Protein AF-A0A355PAG6-F1 (afdb_monomer_lite)

Radius of gyration: 13.12 Å; chains: 1; bounding box: 22×26×43 Å

pLDDT: mean 80.44, std 13.37, range [49.84, 94.56]

Structure (mmCIF, N/CA/C/O backbone):
data_AF-A0A355PAG6-F1
#
_entry.id   AF-A0A355PAG6-F1
#
loop_
_atom_site.group_PDB
_atom_site.id
_atom_site.type_symbol
_atom_site.label_atom_id
_atom_site.label_alt_id
_atom_site.label_comp_id
_atom_site.label_asym_id
_atom_site.label_entity_id
_atom_site.label_seq_id
_atom_site.pdbx_PDB_ins_code
_atom_site.Cartn_x
_atom_site.Cartn_y
_atom_site.Cartn_z
_atom_site.occupancy
_atom_site.B_iso_or_equiv
_atom_site.auth_seq_id
_atom_site.auth_comp_id
_atom_site.auth_asym_id
_atom_site.auth_atom_id
_atom_site.pdbx_PDB_model_num
ATOM 1 N N . MET A 1 1 ? 7.114 -15.077 33.156 1.00 49.84 1 MET A N 1
ATOM 2 C CA . MET A 1 1 ? 5.794 -14.985 32.491 1.00 49.84 1 MET A CA 1
ATOM 3 C C . MET A 1 1 ? 5.608 -13.542 32.043 1.00 49.84 1 MET A C 1
ATOM 5 O O . MET A 1 1 ? 5.163 -12.730 32.832 1.00 49.84 1 MET A O 1
ATOM 9 N N . SER A 1 2 ? 6.043 -13.107 30.874 1.00 60.69 2 SER A N 1
ATOM 10 C CA . SER A 1 2 ? 6.573 -13.825 29.723 1.00 60.69 2 SER A CA 1
ATOM 11 C C . SER A 1 2 ? 7.539 -12.867 29.041 1.00 60.69 2 SER A C 1
ATOM 13 O O . SER A 1 2 ? 7.159 -11.774 28.632 1.00 60.69 2 SER A O 1
ATOM 15 N N . GLU A 1 3 ? 8.803 -13.269 29.004 1.00 68.81 3 GLU A N 1
ATOM 16 C CA . GLU A 1 3 ? 9.783 -12.735 28.06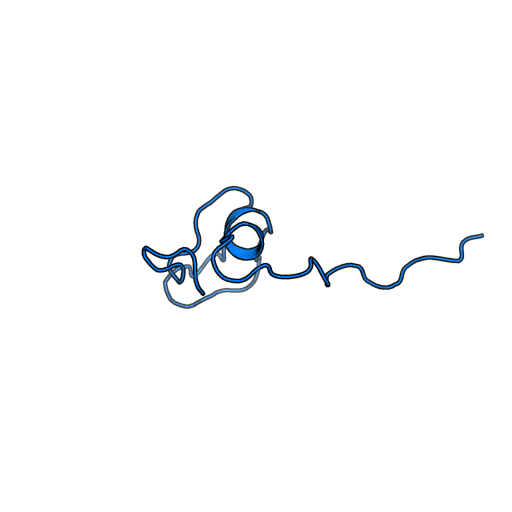9 1.00 68.81 3 GLU A CA 1
ATOM 17 C C . GLU A 1 3 ? 9.255 -12.941 26.635 1.00 68.81 3 GLU A C 1
ATOM 19 O O . GLU A 1 3 ? 8.460 -13.852 26.405 1.00 68.81 3 GLU A O 1
ATOM 24 N N . LEU A 1 4 ? 9.723 -12.112 25.695 1.00 60.09 4 LEU A N 1
ATOM 25 C CA . LEU A 1 4 ? 9.365 -12.048 24.265 1.00 60.09 4 LEU A CA 1
ATOM 26 C C . LEU A 1 4 ? 8.169 -11.155 23.888 1.00 60.09 4 LEU A C 1
ATOM 28 O O . LEU A 1 4 ? 7.127 -11.611 23.433 1.00 60.09 4 LEU A O 1
ATOM 32 N N . ILE A 1 5 ? 8.399 -9.845 23.933 1.00 61.03 5 ILE A N 1
ATOM 33 C CA . ILE A 1 5 ? 7.877 -8.927 22.912 1.00 61.03 5 ILE A CA 1
ATOM 34 C C . ILE A 1 5 ? 8.999 -7.949 22.566 1.00 61.03 5 ILE A C 1
ATOM 36 O O . ILE A 1 5 ? 8.975 -6.771 22.909 1.00 61.03 5 ILE A O 1
ATOM 40 N N . THR A 1 6 ? 10.022 -8.439 21.861 1.00 53.09 6 THR A N 1
ATOM 41 C CA . THR A 1 6 ? 10.565 -7.617 20.778 1.00 53.09 6 THR A CA 1
ATOM 42 C C . THR A 1 6 ? 9.372 -7.291 19.898 1.00 53.09 6 THR A C 1
ATOM 44 O O . THR A 1 6 ? 8.815 -8.181 19.264 1.00 53.09 6 THR A O 1
ATOM 47 N N . SER A 1 7 ? 8.929 -6.043 19.983 1.00 54.78 7 SER A N 1
ATOM 48 C CA . SER A 1 7 ? 7.936 -5.393 19.142 1.00 54.78 7 SER A CA 1
ATOM 49 C C . SER A 1 7 ? 8.243 -5.680 17.674 1.00 54.78 7 SER A C 1
ATOM 51 O O . SER A 1 7 ? 9.010 -4.964 17.026 1.00 54.78 7 SER A O 1
ATOM 53 N N . ASP A 1 8 ? 7.694 -6.789 17.191 1.00 58.62 8 ASP A N 1
ATOM 54 C CA . ASP A 1 8 ? 7.848 -7.300 15.841 1.00 58.62 8 ASP A CA 1
ATOM 55 C C . ASP A 1 8 ? 7.001 -6.462 14.889 1.00 58.62 8 ASP A C 1
ATOM 57 O O . ASP A 1 8 ? 5.908 -6.831 14.477 1.00 58.62 8 ASP A O 1
ATOM 61 N N . SER A 1 9 ? 7.521 -5.287 14.558 1.00 55.72 9 SER A N 1
ATOM 62 C CA . SER A 1 9 ? 7.155 -4.611 13.314 1.00 55.72 9 SER A CA 1
ATOM 63 C C . SER A 1 9 ? 8.334 -4.555 12.346 1.00 55.72 9 SER A C 1
ATOM 65 O O . SER A 1 9 ? 8.226 -3.958 11.280 1.00 55.72 9 SER A O 1
ATOM 67 N N . SER A 1 10 ? 9.444 -5.233 12.660 1.00 51.75 10 SER A N 1
ATOM 68 C CA . SER A 1 10 ? 10.519 -5.501 11.704 1.00 51.75 10 SER A CA 1
ATOM 69 C C . SER A 1 10 ? 10.154 -6.700 10.821 1.00 51.75 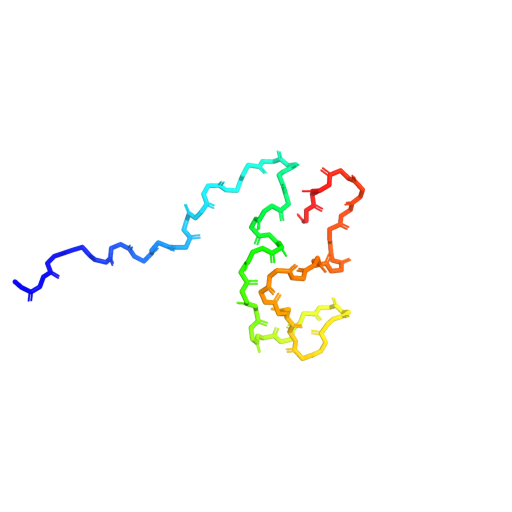10 SER A C 1
ATOM 71 O O . SER A 1 10 ? 10.953 -7.625 10.640 1.00 51.75 10 SER A O 1
ATOM 73 N N . ALA A 1 11 ? 8.970 -6.656 10.200 1.00 60.44 11 ALA A N 1
ATOM 74 C CA . ALA A 1 11 ? 8.765 -7.381 8.959 1.00 60.44 11 ALA A CA 1
ATOM 75 C C . ALA A 1 11 ? 9.901 -6.930 8.041 1.00 60.44 11 ALA A C 1
ATOM 77 O O . ALA A 1 11 ? 9.950 -5.768 7.642 1.00 60.44 11 ALA A O 1
ATOM 78 N N . THR A 1 12 ? 10.874 -7.809 7.803 1.00 61.44 12 THR A N 1
ATOM 79 C CA . THR A 1 12 ? 12.015 -7.518 6.936 1.00 61.44 12 THR A CA 1
ATOM 80 C C . THR A 1 12 ? 11.441 -7.101 5.586 1.00 61.44 12 THR A C 1
ATOM 82 O O . THR A 1 12 ? 10.973 -7.946 4.819 1.00 61.44 12 THR A O 1
ATOM 85 N N . CYS A 1 13 ? 11.395 -5.791 5.327 1.00 69.00 13 CYS A N 1
ATOM 86 C CA . CYS A 1 13 ? 10.868 -5.236 4.093 1.00 69.00 13 CYS A CA 1
ATOM 87 C C . CYS A 1 13 ? 11.787 -5.694 2.969 1.00 69.00 13 CYS A C 1
ATOM 89 O O . CYS A 1 13 ? 12.876 -5.161 2.764 1.00 69.00 13 CYS A O 1
ATOM 91 N N . ARG A 1 14 ? 11.367 -6.734 2.254 1.00 77.81 14 ARG A N 1
ATOM 92 C CA . ARG A 1 14 ? 12.035 -7.159 1.030 1.00 77.81 14 ARG A CA 1
ATOM 93 C C . ARG A 1 14 ? 11.785 -6.096 -0.033 1.00 77.81 14 ARG A C 1
ATOM 95 O O . ARG A 1 14 ? 10.632 -5.822 -0.361 1.00 77.81 14 ARG A O 1
ATOM 102 N N . ALA A 1 15 ? 12.854 -5.515 -0.576 1.00 80.56 15 ALA A N 1
ATOM 103 C CA . ALA A 1 15 ? 12.740 -4.575 -1.686 1.00 80.56 15 ALA A CA 1
ATOM 104 C C . ALA A 1 15 ? 11.923 -5.209 -2.827 1.00 80.56 15 ALA A C 1
ATOM 106 O O . ALA A 1 15 ? 12.156 -6.359 -3.201 1.00 80.56 15 ALA A O 1
ATOM 107 N N . GLY A 1 16 ? 10.927 -4.477 -3.321 1.00 83.81 16 GLY A N 1
ATOM 108 C CA . GLY A 1 16 ? 10.029 -4.923 -4.387 1.00 83.81 16 GLY A CA 1
ATOM 109 C C . GLY A 1 16 ? 8.995 -5.977 -3.975 1.00 83.81 16 GLY A C 1
ATOM 110 O O 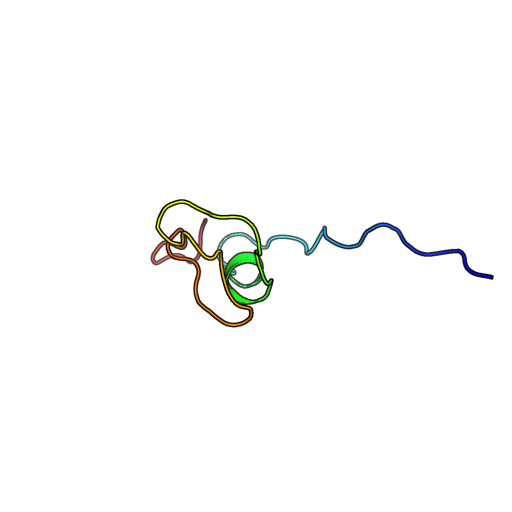. GLY A 1 16 ? 8.344 -6.547 -4.847 1.00 83.81 16 GLY A O 1
ATOM 111 N N . CYS A 1 17 ? 8.817 -6.286 -2.681 1.00 87.94 17 CYS A N 1
ATOM 112 C CA . CYS A 1 17 ? 7.809 -7.272 -2.271 1.00 87.94 17 CYS A CA 1
ATOM 113 C C . CYS A 1 17 ? 6.398 -6.688 -2.150 1.00 87.94 17 CYS A C 1
ATOM 115 O O . CYS A 1 17 ? 5.429 -7.426 -2.307 1.00 87.94 17 CYS A O 1
ATOM 117 N N . GLY A 1 18 ? 6.259 -5.404 -1.800 1.00 84.25 18 GLY A N 1
ATOM 118 C CA . GLY A 1 18 ? 4.971 -4.753 -1.533 1.00 84.25 18 GLY A CA 1
ATOM 119 C C . GLY A 1 18 ? 4.147 -5.328 -0.372 1.00 84.25 18 GLY A C 1
ATOM 120 O O . GLY A 1 18 ? 3.148 -4.730 0.022 1.00 84.25 18 GLY A O 1
ATOM 121 N N . ALA A 1 19 ? 4.545 -6.468 0.201 1.00 84.69 19 ALA A N 1
ATOM 122 C CA . ALA A 1 19 ? 3.778 -7.204 1.199 1.00 84.69 19 ALA A CA 1
ATOM 123 C C . ALA A 1 19 ? 3.578 -6.378 2.471 1.00 84.69 19 ALA A C 1
ATOM 125 O O . ALA A 1 19 ? 2.457 -6.273 2.956 1.00 84.69 19 ALA A O 1
ATOM 126 N N . CYS A 1 20 ? 4.622 -5.694 2.944 1.00 76.69 20 CYS A N 1
ATOM 127 C CA . CYS A 1 20 ? 4.537 -4.800 4.100 1.00 76.69 20 CYS A CA 1
ATOM 128 C C . CYS A 1 20 ? 3.696 -3.541 3.834 1.00 76.69 20 CYS A C 1
ATOM 130 O O . CYS A 1 20 ? 3.390 -2.813 4.761 1.00 76.69 20 CYS A O 1
ATOM 132 N N . CYS A 1 21 ? 3.288 -3.273 2.597 1.00 82.88 21 CYS A N 1
ATOM 133 C CA . CYS A 1 21 ? 2.403 -2.160 2.261 1.00 82.88 21 CYS A CA 1
ATOM 134 C C . CYS A 1 21 ? 0.991 -2.634 1.890 1.00 82.88 21 CYS A C 1
ATOM 136 O O . CYS A 1 21 ? 0.076 -1.823 1.842 1.00 82.88 21 CYS A O 1
ATOM 138 N N . ILE A 1 22 ? 0.777 -3.927 1.634 1.00 86.31 22 ILE A N 1
ATOM 139 C CA . ILE A 1 22 ? -0.551 -4.512 1.386 1.00 86.31 22 ILE A CA 1
ATOM 140 C C . ILE A 1 22 ? -1.102 -5.129 2.675 1.00 86.31 22 ILE A C 1
ATOM 142 O O . ILE A 1 22 ? -2.257 -4.905 3.027 1.00 86.31 22 ILE A O 1
ATOM 146 N N . ALA A 1 23 ? -0.272 -5.864 3.412 1.00 83.31 23 ALA A N 1
ATOM 147 C CA . ALA A 1 23 ? -0.682 -6.655 4.563 1.00 83.31 23 ALA A CA 1
ATOM 148 C C . ALA A 1 23 ? -1.076 -5.838 5.807 1.00 83.31 23 ALA A C 1
ATOM 150 O O . ALA A 1 23 ? -2.145 -6.120 6.347 1.00 83.31 23 ALA A O 1
ATOM 151 N N . PRO A 1 24 ? -0.306 -4.837 6.286 1.00 82.25 24 PRO A N 1
ATOM 152 C CA . PRO A 1 24 ? -0.635 -4.207 7.561 1.00 82.25 24 PRO A CA 1
ATOM 153 C C . PRO A 1 24 ? -1.857 -3.305 7.446 1.00 82.25 24 PRO A C 1
ATOM 155 O O . PRO A 1 24 ? -2.120 -2.731 6.390 1.00 82.25 24 PRO A O 1
ATOM 158 N N . SER A 1 25 ? -2.574 -3.131 8.551 1.00 89.31 25 SER A N 1
ATOM 159 C CA . SER A 1 25 ? -3.520 -2.030 8.702 1.00 89.31 25 SER A CA 1
ATOM 160 C C . SER A 1 25 ? -2.780 -0.780 9.172 1.00 89.31 25 SER A C 1
ATOM 162 O O . SER A 1 25 ? -2.082 -0.822 10.184 1.00 89.31 25 SER A O 1
ATOM 164 N N . ILE A 1 26 ? -2.963 0.336 8.477 1.00 87.00 26 ILE A N 1
ATOM 165 C CA . ILE A 1 26 ? -2.490 1.653 8.899 1.00 87.00 26 ILE A CA 1
ATOM 166 C C . ILE A 1 26 ? -3.731 2.431 9.320 1.00 87.00 26 ILE A C 1
ATOM 168 O O . ILE A 1 26 ? -4.567 2.732 8.481 1.00 87.00 26 ILE A O 1
ATOM 172 N N . TH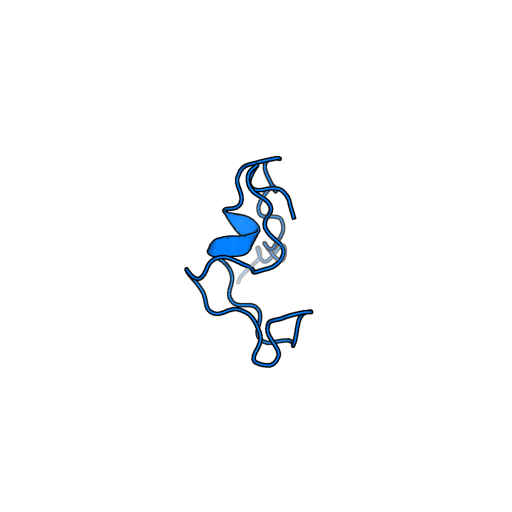R A 1 27 ? -3.881 2.724 10.607 1.00 89.06 27 THR A N 1
ATOM 173 C CA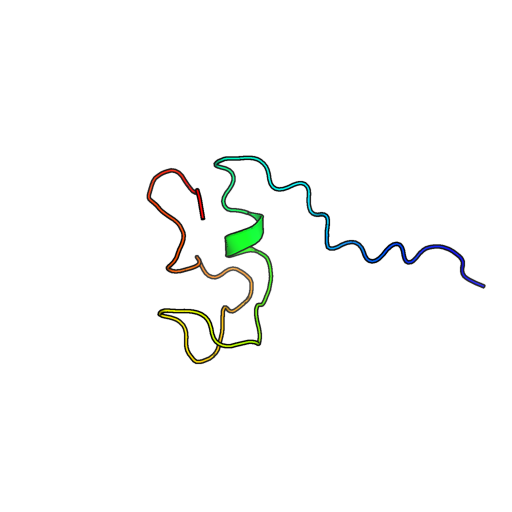 . THR A 1 27 ? -5.031 3.478 11.142 1.00 89.06 27 THR A CA 1
ATOM 174 C C . THR A 1 27 ? -4.799 4.988 11.158 1.00 89.06 27 THR A C 1
ATOM 176 O O . THR A 1 27 ? -5.719 5.752 11.425 1.00 89.06 27 THR A O 1
ATOM 179 N N . SER A 1 28 ? -3.569 5.421 10.873 1.00 87.81 28 SER A N 1
ATOM 180 C CA . SER A 1 28 ? -3.230 6.830 10.698 1.00 87.81 28 SER A CA 1
ATOM 181 C C . SER A 1 28 ? -3.471 7.258 9.246 1.00 87.81 28 SER A C 1
ATOM 183 O O . SER A 1 28 ? -3.174 6.475 8.337 1.00 87.81 28 SER A O 1
ATOM 185 N N . PRO A 1 29 ? -3.928 8.498 9.002 1.00 92.44 29 PRO A N 1
ATOM 186 C CA . PRO A 1 29 ? -4.011 9.050 7.658 1.00 92.44 29 PRO A CA 1
ATOM 187 C C . PRO A 1 29 ? -2.655 8.987 6.956 1.00 92.44 29 PRO A C 1
ATOM 189 O O . PRO A 1 29 ? -1.623 9.306 7.554 1.00 92.44 29 PRO A O 1
ATOM 192 N N . ILE A 1 30 ? -2.668 8.618 5.679 1.00 89.62 30 ILE A N 1
ATOM 193 C CA . ILE A 1 30 ? -1.505 8.702 4.790 1.00 89.62 30 ILE A CA 1
ATOM 194 C C . ILE A 1 30 ? -1.883 9.484 3.525 1.00 89.62 30 ILE A C 1
ATOM 196 O O . ILE A 1 30 ? -3.072 9.573 3.195 1.00 89.62 30 ILE A O 1
ATOM 200 N N . PRO A 1 31 ? -0.914 10.060 2.790 1.00 89.69 31 PRO A N 1
ATOM 201 C CA . PRO A 1 31 ? -1.199 10.749 1.534 1.00 89.6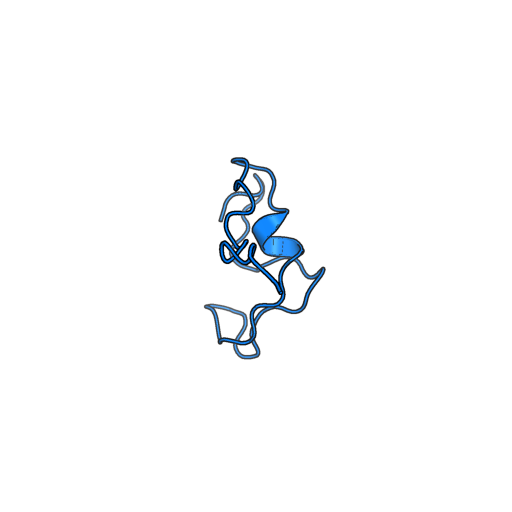9 31 PRO A CA 1
ATOM 202 C C . PRO A 1 31 ? -2.015 9.862 0.580 1.00 89.69 31 PRO A C 1
ATOM 204 O O . PRO A 1 31 ? -1.629 8.735 0.282 1.00 89.69 31 PRO A O 1
ATOM 207 N N . GLY A 1 32 ? -3.177 10.354 0.139 1.00 90.75 32 GLY A N 1
ATOM 208 C CA . GLY A 1 32 ? -4.101 9.615 -0.733 1.00 90.75 32 GLY A CA 1
ATOM 209 C C . GLY A 1 32 ? -4.990 8.567 -0.043 1.00 90.75 32 GLY A C 1
ATOM 210 O O . GLY A 1 32 ? -5.847 7.997 -0.712 1.00 90.75 32 GLY A O 1
ATOM 211 N N . MET A 1 33 ? -4.846 8.327 1.268 1.00 93.19 33 MET A N 1
ATOM 212 C CA . MET A 1 33 ? -5.751 7.478 2.065 1.00 93.19 33 MET A CA 1
ATOM 213 C C . MET A 1 33 ? -6.057 8.144 3.428 1.00 93.19 33 MET A C 1
ATOM 215 O O . MET A 1 33 ? -5.386 7.858 4.424 1.00 93.19 33 MET A O 1
ATOM 219 N N . PRO A 1 34 ? -7.047 9.059 3.496 1.00 94.56 34 PRO A N 1
ATOM 220 C CA . PRO A 1 34 ? -7.328 9.859 4.697 1.00 94.56 34 PRO A CA 1
ATOM 221 C C . PRO A 1 34 ? -7.831 9.031 5.888 1.00 94.56 34 PRO A C 1
ATOM 223 O O . PRO A 1 34 ? -7.498 9.342 7.024 1.00 94.56 34 PRO A O 1
ATOM 226 N N . GLU A 1 35 ? -8.545 7.936 5.626 1.00 94.50 35 GLU A N 1
ATOM 227 C CA . GLU A 1 35 ? -9.015 6.981 6.645 1.00 94.50 35 GLU A CA 1
ATOM 228 C C . GLU A 1 35 ? -7.940 5.928 7.001 1.00 94.50 35 GLU A C 1
ATOM 230 O O . GLU A 1 35 ? -8.210 4.945 7.691 1.00 94.50 35 GLU A O 1
ATOM 235 N N . GLY A 1 36 ? -6.718 6.093 6.485 1.00 91.12 36 GLY A N 1
ATOM 236 C CA . GLY A 1 36 ? -5.651 5.106 6.576 1.00 91.12 36 GLY A CA 1
ATOM 237 C C . GLY A 1 36 ? -5.786 3.971 5.557 1.00 91.12 36 GLY A C 1
ATOM 238 O O . GLY A 1 36 ? -6.551 4.035 4.593 1.00 91.12 36 GLY A O 1
ATOM 239 N N . LYS A 1 37 ? -4.990 2.920 5.747 1.00 90.56 37 LYS A N 1
ATOM 240 C CA . LYS A 1 37 ? -4.910 1.768 4.847 1.00 90.56 37 LYS A CA 1
ATOM 241 C C . LYS A 1 37 ? -5.490 0.520 5.514 1.00 90.56 37 LYS A C 1
ATOM 243 O O . LYS A 1 37 ? -4.875 0.004 6.449 1.00 90.56 37 LYS A O 1
ATOM 248 N N . PRO A 1 38 ? -6.595 -0.048 5.010 1.00 91.50 38 PRO A N 1
ATOM 249 C CA . PRO A 1 38 ? -7.086 -1.329 5.502 1.00 91.50 38 PRO A CA 1
ATOM 250 C C . PRO A 1 38 ? -6.085 -2.465 5.235 1.00 91.50 38 PRO A C 1
ATOM 252 O O . PRO A 1 38 ? -5.285 -2.419 4.290 1.00 91.50 38 PRO A O 1
ATOM 255 N N . ALA A 1 39 ? -6.131 -3.505 6.067 1.00 91.06 39 ALA A N 1
ATOM 256 C CA . ALA A 1 39 ? -5.353 -4.720 5.840 1.00 91.06 39 ALA A CA 1
ATOM 257 C C . ALA A 1 39 ? -5.787 -5.401 4.530 1.00 91.06 39 ALA A C 1
ATOM 259 O O . ALA A 1 39 ? -6.966 -5.407 4.180 1.00 91.06 39 ALA A O 1
ATOM 260 N N . GLY A 1 40 ? -4.827 -5.945 3.786 1.00 88.50 40 GLY A N 1
ATOM 261 C CA . GLY A 1 40 ? -5.070 -6.592 2.492 1.00 88.50 40 GLY A CA 1
ATOM 262 C C . GLY A 1 40 ? -5.332 -5.634 1.323 1.00 88.50 40 GLY A C 1
ATOM 263 O O . GLY A 1 40 ? -5.391 -6.082 0.181 1.00 88.50 40 GLY A O 1
ATOM 264 N N . VAL A 1 41 ? -5.443 -4.323 1.567 1.00 91.00 41 VAL A N 1
ATOM 265 C CA . VAL A 1 41 ? -5.609 -3.310 0.514 1.00 91.00 41 VAL A CA 1
ATOM 266 C C . VAL A 1 41 ? -4.247 -2.796 0.056 1.00 91.00 41 VAL A C 1
ATOM 268 O O . VAL A 1 41 ? -3.366 -2.512 0.874 1.00 91.00 41 VAL A O 1
ATOM 271 N N . ARG A 1 42 ? -4.081 -2.654 -1.265 1.00 89.81 42 ARG A N 1
ATOM 272 C CA . ARG A 1 42 ? -2.874 -2.081 -1.872 1.00 89.81 42 ARG A CA 1
ATOM 273 C C . ARG A 1 42 ? -2.729 -0.610 -1.484 1.00 89.81 42 ARG A C 1
ATOM 275 O O . ARG A 1 42 ? -3.637 0.181 -1.712 1.00 89.81 42 ARG A O 1
ATOM 282 N N . CYS A 1 43 ? -1.576 -0.260 -0.910 1.00 89.62 43 CYS A N 1
ATOM 283 C CA . CYS A 1 43 ? -1.239 1.126 -0.595 1.00 89.62 43 CYS A CA 1
ATOM 284 C C . CYS A 1 43 ? -1.152 1.963 -1.878 1.00 89.62 43 CYS A C 1
ATOM 286 O O . CYS A 1 43 ? -0.528 1.535 -2.848 1.00 89.62 43 CYS A O 1
ATOM 288 N N . VAL A 1 44 ? -1.708 3.176 -1.863 1.00 91.06 44 VAL A N 1
ATOM 289 C CA . VAL A 1 44 ? -1.623 4.126 -2.989 1.00 91.06 44 VAL A CA 1
ATOM 290 C C . VAL A 1 44 ? -0.196 4.626 -3.249 1.00 91.06 44 VAL A C 1
ATOM 292 O O . VAL A 1 44 ? 0.086 5.191 -4.297 1.00 91.06 44 VAL A O 1
ATOM 295 N N . GLN A 1 45 ? 0.719 4.426 -2.300 1.00 88.62 45 GLN A N 1
ATOM 296 C CA . GLN A 1 45 ? 2.135 4.781 -2.435 1.00 88.62 45 GLN A CA 1
ATOM 297 C C . GLN A 1 45 ? 2.973 3.664 -3.074 1.00 88.62 45 GLN A C 1
ATOM 299 O O . GLN A 1 45 ? 4.151 3.870 -3.333 1.00 88.62 45 GLN A O 1
ATOM 304 N N . LEU A 1 46 ? 2.375 2.497 -3.355 1.00 89.06 46 LEU A N 1
ATOM 305 C CA . LEU A 1 46 ? 3.068 1.426 -4.061 1.00 89.06 46 LEU A CA 1
ATOM 306 C C . LEU A 1 46 ? 3.160 1.730 -5.556 1.00 89.06 46 LEU A C 1
ATOM 308 O O . LEU A 1 46 ? 2.132 1.827 -6.233 1.00 89.06 46 LEU A O 1
ATOM 312 N N . ASP A 1 47 ? 4.373 1.771 -6.089 1.00 89.31 47 ASP A N 1
ATOM 313 C CA . ASP A 1 47 ? 4.593 1.875 -7.528 1.00 89.31 47 ASP A CA 1
ATOM 314 C C . ASP A 1 47 ? 4.341 0.534 -8.255 1.00 89.31 47 ASP A C 1
ATOM 316 O O . ASP A 1 47 ? 3.934 -0.478 -7.667 1.00 89.31 47 ASP A O 1
ATOM 320 N N . ALA A 1 48 ? 4.575 0.512 -9.568 1.00 90.25 48 ALA A N 1
ATOM 321 C CA . ALA A 1 48 ? 4.430 -0.694 -10.385 1.00 90.25 48 ALA A CA 1
ATOM 322 C C . ALA A 1 48 ? 5.456 -1.796 -10.046 1.00 90.25 48 ALA A C 1
ATOM 324 O O . ALA A 1 48 ? 5.198 -2.970 -10.307 1.00 90.25 48 ALA A O 1
ATOM 325 N N . ASN A 1 49 ? 6.586 -1.440 -9.433 1.00 90.81 49 ASN A N 1
ATOM 326 C CA . ASN A 1 49 ? 7.645 -2.359 -9.013 1.00 90.81 49 ASN A CA 1
ATOM 327 C C . ASN A 1 49 ? 7.447 -2.869 -7.578 1.00 90.81 49 ASN A C 1
ATOM 329 O O . ASN A 1 49 ? 8.283 -3.612 -7.063 1.00 90.81 49 ASN A O 1
ATOM 333 N N . ASN A 1 50 ? 6.339 -2.494 -6.934 1.00 87.75 50 ASN A N 1
ATOM 334 C CA . ASN A 1 50 ? 6.031 -2.791 -5.539 1.00 87.75 50 ASN A CA 1
ATOM 335 C C . ASN A 1 50 ? 7.051 -2.202 -4.548 1.00 87.75 50 ASN A C 1
ATOM 337 O O . ASN A 1 50 ? 7.343 -2.804 -3.507 1.00 87.75 50 ASN A O 1
ATOM 341 N N . LEU A 1 51 ? 7.577 -1.024 -4.877 1.00 83.75 51 LEU A N 1
ATOM 342 C CA . LEU A 1 51 ? 8.360 -0.163 -3.998 1.00 83.75 51 LEU A CA 1
ATOM 343 C C . LEU A 1 51 ? 7.444 0.933 -3.433 1.00 83.75 51 LEU A C 1
ATOM 345 O O . LEU A 1 51 ? 6.513 1.371 -4.109 1.00 83.75 51 LEU A O 1
ATOM 349 N N . CYS A 1 52 ? 7.676 1.317 -2.178 1.00 75.50 52 CYS A N 1
ATOM 350 C CA . CYS A 1 52 ? 6.948 2.356 -1.448 1.00 75.50 52 CYS A CA 1
ATOM 351 C C . CYS A 1 52 ? 7.942 3.376 -0.898 1.00 75.50 52 CYS A C 1
ATOM 353 O O . CYS A 1 52 ? 9.075 2.945 -0.576 1.00 75.50 52 CYS A O 1
#

Secondary structure (DSSP, 8-state):
--------------TT--HHHHSS-B-S-BTTBTT-B-TTSPPTT--TTS--

Foldseek 3Di:
DDPDDPPPPPPVPDALPLCNQQADWDCPQDVPRRRGHHGRHRHPPQDPSSHD

Sequence (52 aa):
MSELITSDSSATCRAGCGACCIAPSITSPIPGMPEGKPAGVRCVQLDANNLC